Protein AF-A0A955G0I1-F1 (afdb_monomer)

pLDDT: mean 93.25, std 7.8, range [59.19, 98.69]

Mean predicted aligned error: 4.37 Å

Solvent-accessible surface area (backbone atoms only — not comparable to full-atom values): 5844 Å² total; per-residue (Å²): 132,85,51,68,45,59,52,25,47,52,50,29,48,62,63,33,65,87,40,54,36,91,88,79,62,48,64,39,45,59,54,32,48,53,48,15,49,51,38,48,74,74,66,52,53,61,56,58,22,20,21,34,22,35,35,56,38,65,60,78,38,89,54,46,66,67,59,42,24,74,75,67,34,59,73,27,31,54,56,22,56,74,70,44,64,64,80,90,47,55,72,68,57,40,51,52,53,51,53,53,50,54,62,75,76,104

Foldseek 3Di:
DDDLLRLLLVVLCVFQVPPADPPPRHRPLVQLVVQLVVCVVVPHDSLVSSLSSCLCSCPPGPDDLVNCCVRRNDSSSVSSVLNHFDPVDDPVVRVVVNVVSVVVVD

Radius of gyration: 13.94 Å; Cα contacts (8 Å, |Δi|>4): 123; chains: 1; bounding box: 36×27×44 Å

Structure (mmCIF, N/CA/C/O backbone):
data_AF-A0A955G0I1-F1
#
_entry.id   AF-A0A955G0I1-F1
#
loop_
_atom_site.group_PDB
_atom_site.id
_atom_site.type_symbol
_atom_site.label_atom_id
_atom_site.label_alt_id
_atom_site.label_comp_id
_atom_site.label_asym_id
_atom_site.label_entity_id
_atom_site.label_seq_id
_atom_site.pdbx_PDB_ins_code
_atom_site.Cartn_x
_atom_site.Cartn_y
_atom_site.Cartn_z
_atom_site.occupancy
_atom_site.B_iso_or_equiv
_atom_site.auth_seq_id
_atom_site.auth_comp_id
_atom_site.auth_asym_id
_atom_site.auth_atom_id
_atom_site.pdbx_PDB_model_num
ATOM 1 N N . MET A 1 1 ? -1.343 -1.568 21.792 1.00 72.12 1 MET A N 1
ATOM 2 C CA . MET A 1 1 ? -1.336 -2.359 20.539 1.00 72.12 1 MET A CA 1
ATOM 3 C C . MET A 1 1 ? -1.337 -1.387 19.375 1.00 72.12 1 MET A C 1
ATOM 5 O O . MET A 1 1 ? -1.925 -0.329 19.540 1.00 72.12 1 MET A O 1
ATOM 9 N N . MET A 1 2 ? -0.682 -1.717 18.257 1.00 86.12 2 MET A N 1
ATOM 10 C CA . MET A 1 2 ? -0.743 -0.884 17.044 1.00 86.12 2 MET A CA 1
ATOM 11 C C . MET A 1 2 ? -2.119 -0.966 16.381 1.00 86.12 2 MET A C 1
ATOM 13 O O . MET A 1 2 ? -2.701 -2.057 16.345 1.00 86.12 2 MET A O 1
ATOM 17 N N . THR A 1 3 ? -2.593 0.152 15.831 1.00 95.88 3 THR A N 1
ATOM 18 C CA . THR A 1 3 ? -3.828 0.216 15.031 1.00 95.88 3 THR A CA 1
ATOM 19 C C . THR A 1 3 ? -3.646 -0.470 13.673 1.00 95.88 3 THR A C 1
ATOM 21 O O . THR A 1 3 ? -2.522 -0.75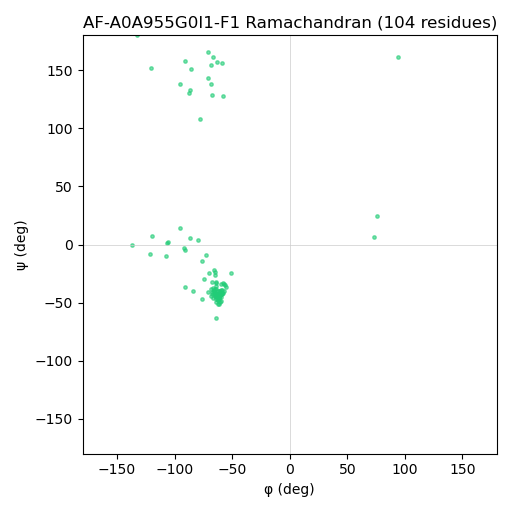6 13.242 1.00 95.88 3 THR A O 1
ATOM 24 N N . LEU A 1 4 ? -4.751 -0.742 12.971 1.00 97.56 4 LEU A N 1
ATOM 25 C CA . LEU A 1 4 ? -4.699 -1.293 11.613 1.00 97.56 4 LEU A CA 1
ATOM 26 C C . LEU A 1 4 ? -3.947 -0.351 10.656 1.00 97.56 4 LEU A C 1
ATOM 28 O O . LEU A 1 4 ? -3.082 -0.784 9.895 1.00 97.56 4 LEU A O 1
ATOM 32 N N . THR A 1 5 ? -4.218 0.949 10.760 1.00 97.31 5 THR A N 1
ATOM 33 C CA . THR A 1 5 ? -3.598 1.990 9.931 1.00 97.31 5 THR A CA 1
ATOM 34 C C . THR A 1 5 ? -2.096 2.148 10.199 1.00 97.31 5 THR A C 1
ATOM 36 O O . THR A 1 5 ? -1.320 2.304 9.258 1.00 97.31 5 THR A O 1
ATOM 39 N N . GLU A 1 6 ? -1.646 2.015 11.451 1.00 97.81 6 GLU A N 1
ATOM 40 C CA . GLU A 1 6 ? -0.217 2.011 11.800 1.00 97.81 6 GLU A CA 1
ATOM 41 C C . GLU A 1 6 ? 0.521 0.790 11.234 1.00 97.81 6 GLU A C 1
ATOM 43 O O . GLU A 1 6 ? 1.656 0.915 10.762 1.00 97.81 6 GLU A O 1
ATOM 48 N N . LYS A 1 7 ? -0.109 -0.393 11.263 1.00 98.19 7 LYS A N 1
ATOM 49 C CA . LYS A 1 7 ? 0.452 -1.610 10.655 1.00 98.19 7 LYS A CA 1
ATOM 50 C C . LYS A 1 7 ? 0.589 -1.458 9.140 1.00 98.19 7 LYS A C 1
ATOM 52 O O . LYS A 1 7 ? 1.640 -1.799 8.601 1.00 98.19 7 LYS A O 1
ATOM 57 N N . ALA A 1 8 ? -0.436 -0.916 8.483 1.00 98.44 8 ALA A N 1
ATOM 58 C CA . ALA A 1 8 ? -0.444 -0.681 7.042 1.00 98.44 8 ALA A CA 1
ATOM 59 C C . ALA A 1 8 ? 0.651 0.309 6.623 1.00 98.44 8 ALA A C 1
ATOM 61 O O . ALA A 1 8 ? 1.452 0.007 5.741 1.00 98.44 8 ALA A O 1
ATOM 62 N N . LEU A 1 9 ? 0.767 1.439 7.330 1.00 98.00 9 LEU A N 1
ATOM 63 C CA . LEU A 1 9 ? 1.805 2.437 7.070 1.00 98.00 9 LEU A CA 1
ATOM 64 C C . LEU A 1 9 ? 3.219 1.853 7.222 1.00 98.00 9 LEU A C 1
ATOM 66 O O . LEU A 1 9 ? 4.094 2.113 6.394 1.00 98.00 9 LEU A O 1
ATOM 70 N N . ARG A 1 10 ? 3.450 1.034 8.257 1.00 98.31 10 ARG A N 1
ATOM 71 C CA . ARG A 1 10 ? 4.736 0.345 8.458 1.00 98.31 10 ARG A CA 1
ATOM 72 C C . ARG A 1 10 ? 5.044 -0.641 7.336 1.00 98.31 10 ARG A C 1
ATOM 74 O O . ARG A 1 10 ? 6.188 -0.685 6.890 1.00 98.31 10 ARG A O 1
ATOM 81 N N . LEU A 1 11 ? 4.050 -1.413 6.897 1.00 98.38 11 LEU A N 1
ATOM 82 C CA . LEU A 1 11 ? 4.204 -2.351 5.788 1.00 98.38 11 LEU A CA 1
ATOM 83 C C . LEU A 1 11 ? 4.565 -1.615 4.496 1.00 98.38 11 LEU A C 1
ATOM 85 O O . LEU A 1 11 ? 5.585 -1.940 3.898 1.00 98.38 11 LEU A O 1
ATOM 89 N N . ALA A 1 12 ? 3.801 -0.587 4.126 1.00 98.25 12 ALA A N 1
ATOM 90 C CA . ALA A 1 12 ? 4.051 0.199 2.921 1.00 98.25 12 ALA A CA 1
ATOM 91 C C . ALA A 1 12 ? 5.436 0.859 2.944 1.00 98.25 12 ALA A C 1
ATOM 93 O O . ALA A 1 12 ? 6.190 0.776 1.977 1.00 98.25 12 ALA A O 1
ATOM 94 N N . THR A 1 13 ? 5.810 1.454 4.082 1.00 98.06 13 THR A N 1
ATOM 95 C CA . THR A 1 13 ? 7.123 2.097 4.250 1.00 98.06 13 THR A CA 1
ATOM 96 C C . THR A 1 13 ? 8.263 1.099 4.080 1.00 98.06 13 THR A C 1
ATOM 98 O O . THR A 1 13 ? 9.268 1.418 3.451 1.00 98.06 13 THR A O 1
ATOM 101 N N . ALA A 1 14 ? 8.118 -0.111 4.626 1.00 98.19 14 ALA A N 1
ATOM 102 C CA . ALA A 1 14 ? 9.128 -1.152 4.487 1.00 98.19 14 ALA A CA 1
ATOM 103 C C . ALA A 1 14 ? 9.196 -1.709 3.056 1.00 98.19 14 ALA A C 1
ATOM 105 O O . ALA A 1 14 ? 10.295 -1.926 2.549 1.00 98.19 14 ALA A O 1
ATOM 106 N N . ALA A 1 15 ? 8.043 -1.919 2.416 1.00 98.00 15 ALA A N 1
ATOM 107 C CA . ALA A 1 15 ? 7.943 -2.494 1.078 1.00 98.00 15 ALA A CA 1
ATOM 108 C C . ALA A 1 15 ? 8.515 -1.555 0.000 1.00 98.00 15 ALA A C 1
ATOM 110 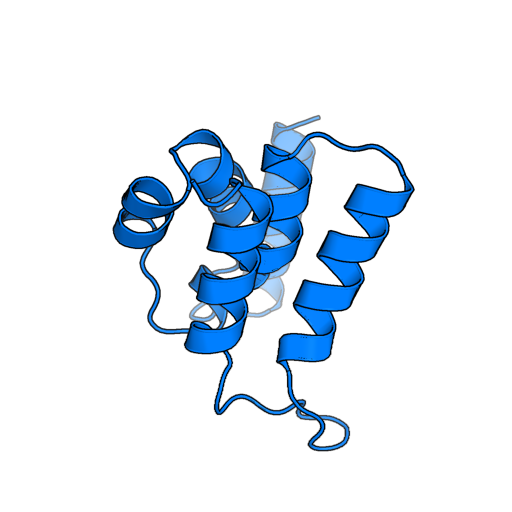O O . ALA A 1 15 ? 9.262 -1.997 -0.867 1.00 98.00 15 ALA A O 1
ATOM 111 N N . HIS A 1 16 ? 8.256 -0.249 0.113 1.00 97.94 16 HIS A N 1
ATOM 112 C CA . HIS A 1 16 ? 8.715 0.767 -0.842 1.00 97.94 16 HIS A CA 1
ATOM 113 C C . HIS A 1 16 ? 10.022 1.471 -0.431 1.00 97.94 16 HIS A C 1
ATOM 115 O O . HIS A 1 16 ? 10.349 2.519 -0.989 1.00 97.94 16 HIS A O 1
ATOM 121 N N . LYS A 1 17 ? 10.775 0.943 0.547 1.00 96.94 17 LYS A N 1
ATOM 122 C CA . LYS A 1 17 ? 11.921 1.643 1.168 1.00 96.94 17 LYS A CA 1
ATOM 123 C C . LYS A 1 17 ? 12.999 2.100 0.169 1.00 96.94 17 LYS A C 1
ATOM 125 O O . LYS A 1 17 ? 13.587 3.159 0.360 1.00 96.94 17 LYS A O 1
ATOM 130 N N . ASP A 1 18 ? 13.227 1.311 -0.883 1.00 96.38 18 ASP A N 1
ATOM 131 C CA . ASP A 1 18 ? 14.259 1.549 -1.903 1.00 96.38 18 ASP A CA 1
ATOM 132 C C . ASP A 1 18 ? 13.655 2.036 -3.236 1.00 96.38 18 ASP A C 1
ATOM 134 O O . ASP A 1 18 ? 14.375 2.250 -4.212 1.00 96.38 18 ASP A O 1
ATOM 138 N N . GLN A 1 19 ? 12.329 2.205 -3.304 1.00 97.56 19 GLN A N 1
ATOM 139 C CA . GLN A 1 19 ? 11.642 2.612 -4.526 1.00 97.56 19 GLN A CA 1
ATOM 140 C C . GLN A 1 19 ? 11.620 4.136 -4.656 1.00 97.56 19 GLN A C 1
ATOM 142 O O . GLN A 1 19 ? 11.244 4.869 -3.737 1.00 97.56 19 GLN A O 1
ATOM 147 N N . VAL A 1 20 ? 11.963 4.613 -5.850 1.00 96.38 20 VAL A N 1
ATOM 148 C CA . VAL A 1 20 ? 11.952 6.034 -6.213 1.00 96.38 20 VAL A CA 1
ATOM 149 C C . VAL A 1 20 ? 11.016 6.289 -7.388 1.00 96.38 20 VAL A C 1
ATOM 151 O O . VAL A 1 20 ? 10.793 5.418 -8.234 1.00 96.38 20 VAL A O 1
ATOM 154 N N . ARG A 1 21 ? 10.458 7.498 -7.464 1.00 94.25 21 ARG A N 1
ATOM 155 C CA . ARG A 1 21 ? 9.640 7.922 -8.601 1.00 94.25 21 ARG A CA 1
ATOM 156 C C . ARG A 1 21 ? 10.491 8.072 -9.854 1.00 94.25 21 ARG A C 1
ATOM 158 O O . ARG A 1 21 ? 11.556 8.682 -9.832 1.00 94.25 21 ARG A O 1
ATOM 165 N N . LYS A 1 22 ? 9.955 7.603 -10.983 1.00 89.06 22 LYS A N 1
ATOM 166 C CA . LYS A 1 22 ? 10.597 7.727 -12.303 1.00 89.06 22 LYS A CA 1
ATOM 167 C C . LYS A 1 22 ? 10.733 9.178 -12.779 1.00 89.06 22 LYS A C 1
ATOM 169 O O . LYS A 1 22 ? 11.602 9.462 -13.590 1.00 89.06 22 LYS A O 1
ATOM 174 N N . SER A 1 23 ? 9.860 10.071 -12.313 1.00 90.81 23 SER A N 1
ATOM 175 C CA . SER A 1 23 ? 9.789 11.466 -12.760 1.00 90.81 23 SER A CA 1
ATOM 176 C C . SER A 1 23 ? 10.896 12.348 -12.185 1.00 90.81 23 SER A C 1
ATOM 178 O O . SER A 1 23 ? 11.503 13.114 -12.923 1.00 90.81 23 SER A O 1
ATOM 180 N N . ASP A 1 24 ? 11.133 12.264 -10.875 1.00 94.44 24 ASP A N 1
ATOM 181 C CA . ASP A 1 24 ? 11.980 13.209 -10.133 1.00 94.44 24 ASP A CA 1
ATOM 182 C C . ASP A 1 24 ? 12.932 12.538 -9.127 1.00 94.44 24 ASP A C 1
ATOM 184 O O . ASP A 1 24 ? 13.695 13.225 -8.452 1.00 94.44 24 ASP A O 1
ATOM 188 N N . GLY A 1 25 ? 12.908 11.204 -9.017 1.00 95.12 25 GLY A N 1
ATOM 189 C CA . GLY A 1 25 ? 13.750 10.448 -8.090 1.00 95.12 25 GLY A CA 1
ATOM 190 C C . GLY A 1 25 ? 13.346 10.554 -6.616 1.00 95.12 25 GLY A C 1
ATOM 191 O O . GLY A 1 25 ? 14.068 10.050 -5.757 1.00 95.12 25 GLY A O 1
ATOM 192 N N . SER A 1 26 ? 12.213 11.185 -6.292 1.00 95.62 26 SER A N 1
ATOM 193 C CA . SER A 1 26 ? 11.731 11.277 -4.909 1.00 95.62 26 SER A CA 1
ATOM 194 C C . SER A 1 26 ? 11.288 9.907 -4.360 1.00 95.62 26 SER A C 1
ATOM 196 O O . SER A 1 26 ? 10.908 9.027 -5.140 1.00 95.62 26 SER A O 1
ATOM 198 N N . PRO A 1 27 ? 11.309 9.685 -3.028 1.00 97.44 27 PRO A N 1
ATOM 199 C CA . PRO A 1 27 ? 10.864 8.423 -2.436 1.00 97.44 27 PRO A CA 1
ATOM 200 C C . PRO A 1 27 ? 9.412 8.091 -2.803 1.00 97.44 27 PRO A C 1
ATOM 202 O O . PRO A 1 27 ? 8.499 8.896 -2.574 1.00 97.44 27 PRO A O 1
ATOM 205 N N . TYR A 1 28 ? 9.182 6.885 -3.328 1.00 97.31 28 TYR A N 1
ATOM 206 C CA . TYR A 1 28 ? 7.862 6.473 -3.813 1.00 97.31 28 TYR A CA 1
ATOM 207 C C . TYR A 1 28 ? 6.819 6.416 -2.697 1.00 97.31 28 TYR A C 1
ATOM 209 O O . TYR A 1 28 ? 5.673 6.795 -2.917 1.00 97.31 28 TYR A O 1
ATOM 217 N N . ILE A 1 29 ? 7.234 6.060 -1.474 1.00 97.81 29 ILE A N 1
ATOM 218 C CA . ILE A 1 29 ? 6.368 5.982 -0.286 1.00 97.81 29 ILE A CA 1
ATOM 219 C C . ILE A 1 29 ? 5.535 7.251 -0.035 1.00 97.81 29 ILE A C 1
ATOM 221 O O . ILE A 1 29 ? 4.460 7.181 0.557 1.00 97.81 29 ILE A O 1
ATOM 225 N N . THR A 1 30 ? 5.984 8.412 -0.522 1.00 97.00 30 THR A N 1
ATOM 226 C CA . THR A 1 30 ? 5.195 9.651 -0.467 1.00 97.00 30 THR A CA 1
A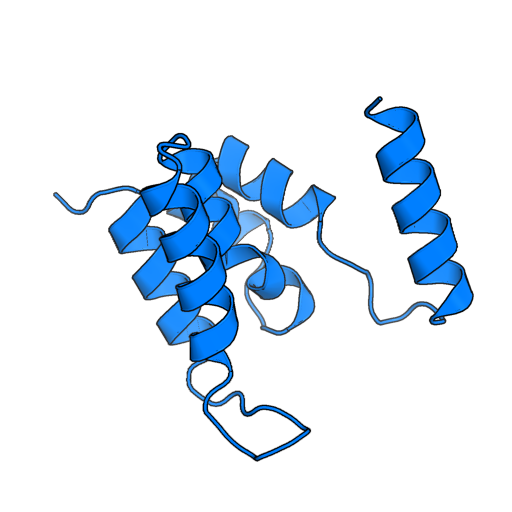TOM 227 C C . THR A 1 30 ? 3.819 9.497 -1.122 1.00 97.00 30 THR A C 1
ATOM 229 O O . THR A 1 30 ? 2.851 10.044 -0.604 1.00 97.00 30 THR A O 1
ATOM 232 N N . HIS A 1 31 ? 3.704 8.730 -2.215 1.00 96.38 31 HIS A N 1
ATOM 233 C CA . HIS A 1 31 ? 2.443 8.473 -2.918 1.00 96.38 31 HIS A CA 1
ATOM 234 C C . HIS A 1 31 ? 1.426 7.714 -2.052 1.00 96.38 31 HIS A C 1
ATOM 236 O O . HIS A 1 31 ? 0.409 8.326 -1.712 1.00 96.38 31 HIS A O 1
ATOM 242 N N . PRO A 1 32 ? 1.679 6.463 -1.607 1.00 97.88 32 PRO A N 1
ATOM 243 C CA . PRO A 1 32 ? 0.703 5.747 -0.787 1.00 97.88 32 PRO A CA 1
ATOM 244 C C . PRO A 1 32 ? 0.365 6.471 0.522 1.00 97.88 32 PRO A C 1
ATOM 246 O O . PRO A 1 32 ? -0.783 6.445 0.967 1.00 97.88 32 PRO A O 1
ATOM 249 N N . VAL A 1 33 ? 1.334 7.177 1.124 1.00 98.06 33 VAL A N 1
ATOM 250 C CA . VAL A 1 33 ? 1.090 7.972 2.338 1.00 98.06 33 VAL A CA 1
ATOM 251 C C . VAL A 1 33 ? 0.105 9.108 2.074 1.00 98.06 33 VAL A C 1
ATOM 253 O O . VAL A 1 33 ? -0.833 9.271 2.851 1.00 98.06 33 VAL A O 1
ATOM 256 N N . MET A 1 34 ? 0.270 9.874 0.991 1.00 97.94 34 MET A N 1
ATOM 257 C CA . MET A 1 34 ? -0.673 10.946 0.649 1.00 97.94 34 MET A CA 1
ATOM 258 C C . MET A 1 34 ? -2.086 10.404 0.404 1.00 97.94 34 MET A C 1
ATOM 260 O O . MET A 1 34 ? -3.044 10.973 0.923 1.00 97.94 34 MET A O 1
ATOM 264 N N . VAL A 1 35 ? -2.218 9.285 -0.316 1.00 98.19 35 VAL A N 1
ATOM 265 C CA . VAL A 1 35 ? -3.519 8.650 -0.592 1.00 98.19 35 VAL A CA 1
ATOM 266 C C . VAL A 1 35 ? -4.207 8.204 0.701 1.00 98.19 35 VAL A C 1
ATOM 268 O O . VAL A 1 35 ? -5.357 8.571 0.946 1.00 98.19 35 VAL A O 1
ATOM 271 N N . GLY A 1 36 ? -3.511 7.463 1.568 1.00 98.12 36 GLY A N 1
ATOM 272 C CA . GLY A 1 36 ? -4.091 7.016 2.838 1.00 98.12 36 GLY A CA 1
ATOM 273 C C . GLY A 1 36 ? -4.428 8.175 3.784 1.00 98.12 36 GLY A C 1
ATOM 274 O O . GLY A 1 36 ? -5.460 8.143 4.457 1.00 98.12 36 GLY A O 1
ATOM 275 N N . MET A 1 37 ? -3.618 9.240 3.799 1.00 98.06 37 MET A N 1
ATOM 276 C CA . MET A 1 37 ? -3.918 10.444 4.582 1.00 98.06 37 MET A CA 1
ATOM 277 C C . MET A 1 37 ? -5.159 11.177 4.069 1.00 98.06 37 MET A C 1
ATOM 279 O O . MET A 1 37 ? -5.969 11.604 4.889 1.00 98.06 37 MET A O 1
ATOM 283 N N . LEU A 1 38 ? -5.352 11.253 2.750 1.00 98.50 38 LEU A N 1
ATOM 284 C CA . LEU A 1 38 ? -6.547 11.844 2.150 1.00 98.50 38 LEU A CA 1
ATOM 285 C C . LEU A 1 38 ? -7.811 11.072 2.558 1.00 98.50 38 LEU A C 1
ATOM 287 O O . LEU A 1 38 ? -8.784 11.660 3.021 1.00 98.50 38 LEU A O 1
ATOM 291 N N . LEU A 1 39 ? -7.784 9.739 2.470 1.00 98.31 39 LEU A N 1
ATOM 292 C CA . LEU A 1 39 ? -8.902 8.893 2.908 1.00 98.31 39 LEU A CA 1
ATOM 293 C C . LEU A 1 39 ? -9.209 9.082 4.400 1.00 98.31 39 LEU A C 1
ATOM 295 O O . LEU A 1 39 ? -10.370 9.133 4.806 1.00 98.31 39 L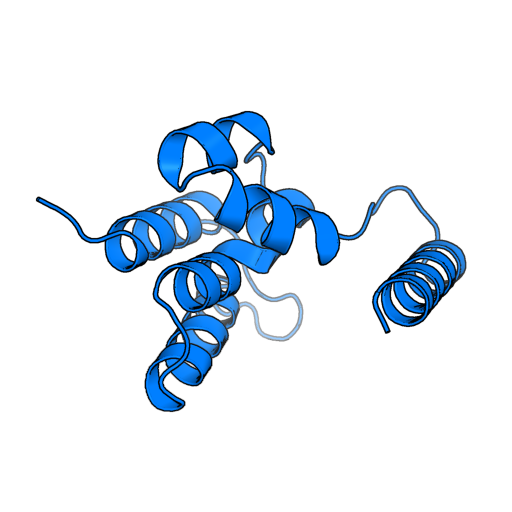EU A O 1
ATOM 299 N N . LYS A 1 40 ? -8.167 9.226 5.223 1.00 97.56 40 LYS A N 1
ATOM 300 C CA . LYS A 1 40 ? -8.325 9.497 6.653 1.00 97.56 40 LYS A CA 1
ATOM 301 C C . LYS A 1 40 ? -8.962 10.865 6.904 1.00 97.56 40 LYS A C 1
ATOM 303 O O . LYS A 1 40 ? -9.823 10.971 7.772 1.00 97.56 40 LYS A O 1
ATOM 308 N N . GLU A 1 41 ? -8.556 11.889 6.158 1.00 98.00 41 GLU A N 1
ATOM 309 C CA . GLU A 1 41 ? -9.105 13.247 6.253 1.00 98.00 41 GLU A CA 1
ATOM 310 C C . GLU A 1 41 ? -10.603 13.284 5.922 1.00 98.00 41 GLU A C 1
ATOM 312 O O . GLU A 1 41 ? -11.373 13.928 6.633 1.00 98.00 41 GLU A O 1
ATOM 317 N N . TYR A 1 42 ? -11.039 12.519 4.919 1.00 98.00 42 TYR A N 1
ATOM 318 C CA . TYR A 1 42 ? -12.455 12.397 4.555 1.00 98.00 42 TYR A CA 1
ATOM 319 C C . TYR A 1 42 ? -13.267 11.439 5.446 1.00 98.00 42 TYR A C 1
ATOM 321 O O . TYR A 1 42 ? -14.455 11.235 5.199 1.00 98.00 42 TYR A O 1
ATOM 329 N N . GLY A 1 43 ? -12.668 10.865 6.495 1.00 96.88 43 GLY A N 1
ATOM 330 C CA . GLY A 1 43 ? -13.387 10.053 7.481 1.00 96.88 43 GLY A CA 1
ATOM 331 C C . GLY A 1 43 ? -13.760 8.645 7.008 1.00 96.88 43 GLY A C 1
ATOM 332 O O . GLY A 1 43 ? -14.707 8.059 7.534 1.00 96.88 43 GLY A O 1
ATOM 333 N N . PHE A 1 44 ? -13.034 8.088 6.034 1.00 98.19 44 PHE A N 1
ATOM 334 C CA . PHE A 1 44 ? -13.210 6.691 5.635 1.00 98.19 44 PHE A CA 1
ATOM 335 C C . PHE A 1 44 ? -12.783 5.718 6.748 1.00 98.19 44 PHE A C 1
ATOM 337 O O . PHE A 1 44 ? -12.054 6.068 7.679 1.00 98.19 44 PHE A O 1
ATOM 344 N N . SER A 1 45 ? -13.245 4.467 6.653 1.00 97.88 45 SER A N 1
ATOM 345 C CA . SER A 1 45 ? -12.948 3.429 7.644 1.00 97.88 45 SER A CA 1
ATOM 346 C C . SER A 1 45 ? -11.451 3.103 7.720 1.00 97.88 45 SER A C 1
ATOM 348 O O . SER A 1 45 ? -10.709 3.277 6.753 1.00 97.88 45 SER A O 1
ATOM 350 N N . GLU A 1 46 ? -10.999 2.554 8.854 1.00 97.50 46 GLU A N 1
ATOM 351 C CA . GLU A 1 46 ? -9.595 2.144 9.012 1.00 97.50 46 GLU A CA 1
ATOM 352 C C . GLU A 1 46 ? -9.142 1.136 7.948 1.00 97.50 46 GLU A C 1
ATOM 354 O O . GLU A 1 46 ? -7.987 1.183 7.532 1.00 97.50 46 GLU A O 1
ATOM 359 N N . ALA A 1 47 ? -10.037 0.253 7.493 1.00 98.06 47 ALA A N 1
ATOM 360 C CA . ALA A 1 47 ? -9.739 -0.718 6.446 1.00 98.06 47 ALA A CA 1
ATOM 361 C C . ALA A 1 47 ? -9.502 -0.035 5.089 1.00 98.06 47 ALA A C 1
ATOM 363 O O . ALA A 1 47 ? -8.538 -0.363 4.403 1.00 98.06 47 ALA A O 1
ATOM 364 N N . VAL A 1 48 ? -10.321 0.963 4.736 1.00 98.19 48 VAL A N 1
ATOM 365 C CA . VAL A 1 48 ? -10.147 1.752 3.503 1.00 98.19 48 VAL A CA 1
ATOM 366 C C . VAL A 1 48 ? -8.862 2.578 3.565 1.00 98.19 48 VAL A C 1
ATOM 368 O O . VAL A 1 48 ? -8.095 2.605 2.607 1.00 98.19 48 VAL A O 1
ATOM 371 N N . VAL A 1 49 ? -8.568 3.198 4.711 1.00 98.62 49 VAL A N 1
ATOM 372 C CA . VAL A 1 49 ? -7.311 3.937 4.915 1.00 98.62 49 VAL A CA 1
ATOM 373 C C . VAL A 1 49 ? -6.096 3.004 4.819 1.00 98.62 49 VAL A C 1
ATOM 375 O O . VAL A 1 49 ? -5.098 3.354 4.190 1.00 98.62 49 VAL A O 1
ATOM 378 N N . ALA A 1 50 ? -6.174 1.807 5.406 1.00 98.62 50 ALA A N 1
ATOM 379 C CA . ALA A 1 50 ? -5.124 0.797 5.314 1.00 98.62 50 ALA A CA 1
ATOM 380 C C . ALA A 1 50 ? -4.902 0.315 3.873 1.00 98.62 50 ALA A C 1
ATOM 382 O O . ALA A 1 50 ? -3.748 0.222 3.447 1.00 98.62 50 ALA A O 1
ATOM 383 N N . ALA A 1 51 ? -5.978 0.078 3.116 1.00 98.56 51 ALA A N 1
ATOM 384 C CA . ALA A 1 51 ? -5.899 -0.232 1.691 1.00 98.56 51 ALA A CA 1
ATOM 385 C C . ALA A 1 51 ? -5.250 0.922 0.911 1.00 98.56 51 ALA A C 1
ATOM 387 O O . ALA A 1 51 ? -4.328 0.687 0.144 1.00 98.56 51 ALA A O 1
ATOM 388 N N . GLY A 1 52 ? -5.610 2.179 1.191 1.00 98.44 52 GLY A N 1
ATOM 389 C CA . GLY A 1 52 ? -4.967 3.344 0.573 1.00 98.44 52 GLY A CA 1
ATOM 390 C C . GLY A 1 52 ? -3.459 3.425 0.828 1.00 98.44 52 GLY A C 1
ATOM 391 O O . GLY A 1 52 ? -2.690 3.671 -0.102 1.00 98.44 52 GLY A O 1
ATOM 392 N N . PHE A 1 53 ? -3.012 3.144 2.058 1.00 98.69 53 PHE A N 1
ATOM 393 C CA . PHE A 1 53 ? -1.579 3.079 2.366 1.00 98.69 53 PHE A CA 1
ATOM 394 C C . PHE A 1 53 ? -0.848 1.948 1.642 1.00 98.69 53 PHE A C 1
ATOM 396 O O . PHE A 1 53 ? 0.364 2.042 1.483 1.00 98.69 53 PHE A O 1
ATOM 403 N N . THR A 1 54 ? -1.545 0.887 1.236 1.00 98.62 54 THR A N 1
ATOM 404 C CA . THR A 1 54 ? -0.929 -0.344 0.718 1.00 98.62 54 THR A CA 1
ATOM 405 C C . THR A 1 54 ? -1.329 -0.687 -0.714 1.00 98.62 54 THR A C 1
ATOM 407 O O . THR A 1 54 ? -0.940 -1.741 -1.193 1.00 98.62 54 THR A O 1
ATOM 410 N N . HIS A 1 55 ? -2.049 0.188 -1.419 1.00 98.00 55 HIS A N 1
ATOM 411 C CA . HIS A 1 55 ? -2.667 -0.146 -2.708 1.00 98.00 55 HIS A CA 1
ATOM 412 C C . HIS A 1 55 ? -1.677 -0.618 -3.784 1.00 98.00 55 HIS A C 1
ATOM 414 O O . HIS A 1 55 ? -2.012 -1.512 -4.545 1.00 98.00 55 HIS A O 1
ATOM 420 N N . ASP A 1 56 ? -0.446 -0.101 -3.787 1.00 97.56 56 ASP A N 1
ATOM 421 C CA . ASP A 1 56 ? 0.574 -0.477 -4.776 1.00 97.56 56 ASP A CA 1
ATOM 422 C C . ASP A 1 56 ? 1.468 -1.648 -4.331 1.00 97.56 56 ASP A C 1
ATOM 424 O O . ASP A 1 56 ? 2.346 -2.074 -5.079 1.00 97.56 56 ASP A O 1
ATOM 428 N N . VAL A 1 57 ? 1.320 -2.187 -3.113 1.00 97.44 57 VAL A N 1
ATOM 429 C CA .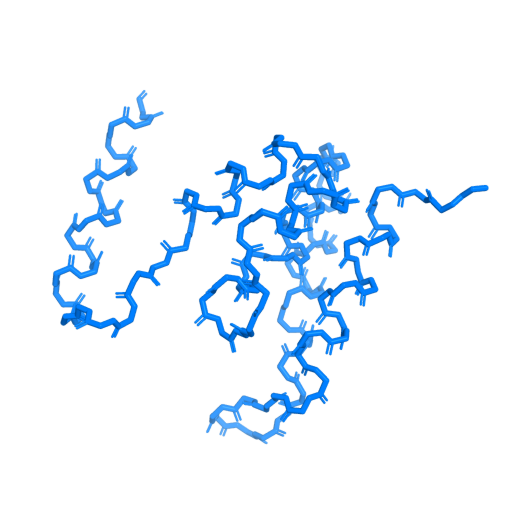 VAL A 1 57 ? 2.324 -3.137 -2.588 1.00 97.44 57 VAL A CA 1
ATOM 430 C C . VAL A 1 57 ? 2.335 -4.461 -3.347 1.00 97.44 57 VAL A C 1
ATOM 432 O O . VAL A 1 57 ? 3.407 -5.046 -3.486 1.00 97.44 57 VAL A O 1
ATOM 435 N N . LEU A 1 58 ? 1.183 -4.914 -3.854 1.00 96.56 58 LEU A N 1
ATOM 436 C CA . LEU A 1 58 ? 1.102 -6.129 -4.671 1.00 96.56 58 LEU A CA 1
ATOM 437 C C . LEU A 1 58 ? 1.649 -5.902 -6.087 1.00 96.56 58 LEU A C 1
ATOM 439 O O . LEU A 1 58 ? 2.180 -6.827 -6.692 1.00 96.56 58 LEU A O 1
ATOM 443 N N . GLU A 1 59 ? 1.549 -4.676 -6.607 1.00 93.62 59 GLU A N 1
ATOM 444 C CA . GLU A 1 59 ? 2.007 -4.349 -7.958 1.00 93.62 59 GLU A CA 1
ATOM 445 C C . GLU A 1 59 ? 3.505 -4.032 -8.040 1.00 93.62 59 GLU A C 1
ATOM 447 O O . GLU A 1 59 ? 4.164 -4.327 -9.041 1.00 93.62 59 GLU A O 1
ATOM 452 N N . ASP A 1 60 ? 4.031 -3.304 -7.056 1.00 94.38 60 ASP A N 1
ATOM 453 C CA . ASP A 1 60 ? 5.341 -2.641 -7.122 1.00 94.38 60 ASP A CA 1
ATOM 454 C C . ASP A 1 60 ? 6.413 -3.308 -6.257 1.00 94.38 60 ASP A C 1
ATOM 456 O O . ASP A 1 60 ? 7.589 -2.943 -6.337 1.00 94.38 60 ASP A O 1
ATOM 460 N N . THR A 1 61 ? 6.031 -4.255 -5.401 1.00 95.56 61 THR A N 1
ATOM 461 C CA . THR A 1 61 ? 6.932 -4.832 -4.398 1.00 95.56 61 THR A CA 1
ATOM 462 C C . THR A 1 61 ? 6.843 -6.355 -4.385 1.00 95.56 61 THR A C 1
ATOM 464 O O . THR A 1 61 ? 6.108 -6.959 -5.155 1.00 95.56 61 THR A O 1
ATOM 467 N N . SER A 1 62 ? 7.617 -7.001 -3.513 1.00 95.75 62 SER A N 1
ATOM 468 C CA . SER A 1 62 ? 7.570 -8.455 -3.332 1.00 95.75 62 SER A CA 1
ATOM 469 C C . SER A 1 62 ? 6.506 -8.917 -2.330 1.00 95.75 62 SER A C 1
ATOM 471 O O . SER A 1 62 ? 6.516 -10.087 -1.955 1.00 95.75 62 SER A O 1
ATOM 473 N N . VAL A 1 63 ? 5.669 -8.010 -1.811 1.00 97.19 63 VAL A N 1
ATOM 474 C CA . VAL A 1 63 ? 4.603 -8.367 -0.867 1.00 97.19 63 VAL A CA 1
ATOM 475 C C . VAL A 1 63 ? 3.559 -9.208 -1.590 1.00 97.19 63 VAL A C 1
ATOM 477 O O . VAL A 1 63 ? 3.043 -8.818 -2.631 1.00 97.19 63 VAL A O 1
ATOM 480 N N . THR A 1 64 ? 3.225 -10.351 -1.006 1.00 97.19 64 THR A N 1
ATOM 481 C CA . THR A 1 64 ? 2.190 -11.251 -1.526 1.00 97.19 64 THR A CA 1
ATOM 482 C C . THR A 1 64 ? 0.812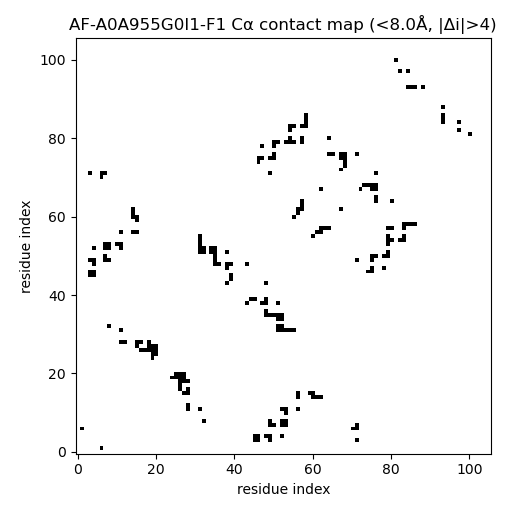 -10.933 -0.942 1.00 97.19 64 THR A C 1
ATOM 484 O O . THR A 1 64 ? 0.691 -10.356 0.14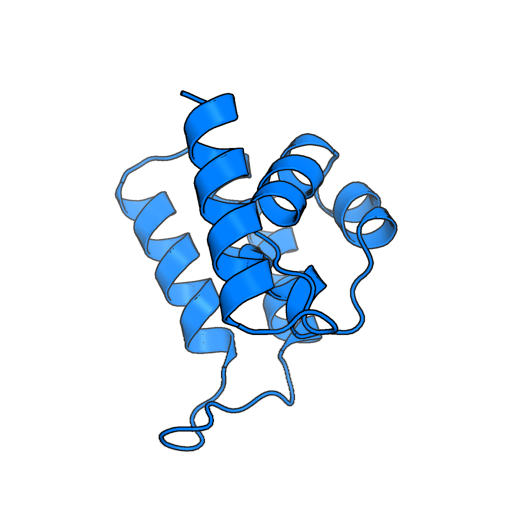7 1.00 97.19 64 THR A O 1
ATOM 487 N N . ARG A 1 65 ? -0.253 -11.354 -1.638 1.00 97.06 65 ARG A N 1
ATOM 488 C CA . ARG A 1 65 ? -1.638 -11.224 -1.154 1.00 97.06 65 ARG A CA 1
ATOM 489 C C . ARG A 1 65 ? -1.823 -11.948 0.183 1.00 97.06 65 ARG A C 1
ATOM 491 O O . ARG A 1 65 ? -2.485 -11.428 1.079 1.00 97.06 65 ARG A O 1
ATOM 498 N N . GLU A 1 66 ? -1.200 -13.113 0.344 1.00 97.88 66 GLU A N 1
ATOM 499 C CA . GLU A 1 66 ? -1.243 -13.918 1.566 1.00 97.88 66 GLU A CA 1
ATOM 500 C C . GLU A 1 66 ? -0.580 -13.194 2.743 1.00 97.88 66 GLU A C 1
ATOM 502 O O . GLU A 1 66 ? -1.131 -13.156 3.846 1.00 97.88 66 GLU A O 1
ATOM 507 N N . GLU A 1 67 ? 0.584 -12.574 2.522 1.00 97.94 67 GLU A N 1
ATOM 508 C CA . GLU A 1 67 ? 1.252 -11.762 3.544 1.00 97.94 67 GLU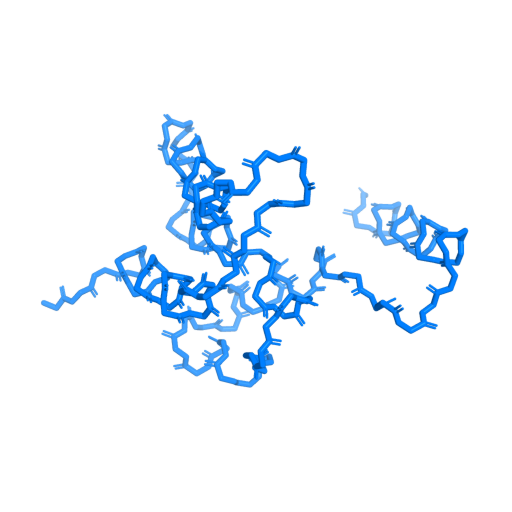 A CA 1
ATOM 509 C C . GLU A 1 67 ? 0.429 -10.531 3.924 1.00 97.94 67 GLU A C 1
ATOM 511 O O . GLU A 1 67 ? 0.386 -10.159 5.104 1.00 97.94 67 GLU A O 1
ATOM 516 N N . LEU A 1 68 ? -0.227 -9.904 2.944 1.00 98.06 68 LEU A N 1
ATOM 517 C CA . LEU A 1 68 ? -1.092 -8.753 3.164 1.00 98.06 68 LEU A CA 1
ATOM 518 C C . LEU A 1 68 ? -2.305 -9.137 4.024 1.00 98.06 68 LEU A C 1
ATOM 520 O O . LEU A 1 68 ? -2.541 -8.507 5.060 1.00 98.06 68 LEU A O 1
ATOM 524 N N . ALA A 1 69 ? -2.998 -10.221 3.665 1.00 98.19 69 ALA A N 1
ATOM 525 C CA . ALA A 1 69 ? -4.131 -10.759 4.418 1.00 98.19 69 ALA A CA 1
ATOM 526 C C . ALA A 1 69 ? -3.730 -11.159 5.847 1.00 98.19 69 ALA A C 1
ATOM 528 O O . ALA A 1 69 ? -4.416 -10.812 6.810 1.00 98.19 69 ALA A O 1
ATOM 529 N N . ALA A 1 70 ? -2.573 -11.806 6.020 1.00 97.94 70 ALA A N 1
ATOM 530 C CA . ALA A 1 70 ? -2.077 -12.202 7.337 1.00 97.94 70 ALA A CA 1
ATOM 531 C C . ALA A 1 70 ? -1.762 -11.003 8.252 1.00 97.94 70 ALA A C 1
ATOM 533 O O . ALA A 1 70 ? -1.895 -11.097 9.475 1.00 97.94 70 ALA A O 1
ATOM 534 N N . LYS A 1 71 ? -1.320 -9.871 7.687 1.00 97.31 71 LYS A N 1
ATOM 535 C CA . LYS A 1 71 ? -0.907 -8.689 8.463 1.00 97.31 71 LYS A CA 1
ATOM 536 C C . LYS A 1 71 ? -2.043 -7.697 8.707 1.00 97.31 71 LYS A C 1
ATOM 538 O O . LYS A 1 71 ? -2.066 -7.081 9.779 1.00 97.31 71 LYS A O 1
ATOM 543 N N . LEU A 1 72 ? -2.935 -7.517 7.731 1.00 98.06 72 LEU A N 1
ATOM 544 C CA . LEU A 1 72 ? -3.948 -6.453 7.711 1.00 98.06 72 LEU A CA 1
ATOM 545 C C . LEU A 1 72 ? -5.394 -6.967 7.637 1.00 98.06 72 LEU A C 1
ATOM 547 O O . LEU A 1 72 ? -6.315 -6.182 7.845 1.00 98.06 72 LEU A O 1
ATOM 551 N N . GLY A 1 73 ? -5.597 -8.269 7.430 1.00 98.06 73 GLY A N 1
ATOM 552 C CA . GLY A 1 73 ? -6.914 -8.891 7.308 1.00 98.06 73 GLY A CA 1
ATOM 553 C C . GLY A 1 73 ? -7.388 -9.026 5.860 1.00 98.06 73 GLY A C 1
ATOM 554 O O . GLY A 1 73 ? -6.895 -8.348 4.957 1.00 98.06 73 GLY A O 1
ATOM 555 N N . GLU A 1 74 ? -8.363 -9.914 5.656 1.00 98.00 74 GLU A N 1
ATOM 556 C CA . GLU A 1 74 ? -8.870 -10.264 4.322 1.00 98.00 74 GLU A CA 1
ATOM 557 C C . GLU A 1 74 ? -9.551 -9.080 3.626 1.00 98.00 74 GLU A C 1
ATOM 559 O O . GLU A 1 74 ? -9.323 -8.872 2.441 1.00 98.00 74 GLU A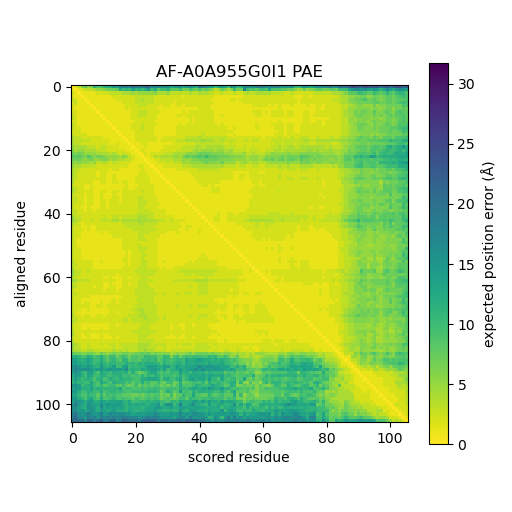 O 1
ATOM 564 N N . ASP A 1 75 ? -10.304 -8.249 4.354 1.00 97.44 75 ASP A N 1
ATOM 565 C CA . ASP A 1 75 ? -10.988 -7.083 3.774 1.00 97.44 75 ASP A CA 1
ATOM 566 C C . ASP A 1 75 ? -10.004 -6.116 3.097 1.00 97.44 75 ASP A C 1
ATOM 568 O O . ASP A 1 75 ? -10.259 -5.617 2.001 1.00 97.44 75 ASP A O 1
ATOM 572 N N . VAL A 1 76 ? -8.849 -5.872 3.731 1.00 98.38 76 VAL A N 1
ATOM 573 C CA . VAL A 1 76 ? -7.791 -5.029 3.157 1.00 98.38 76 VAL A CA 1
ATOM 574 C C . VAL A 1 76 ? -7.166 -5.715 1.949 1.00 98.38 76 VAL A C 1
ATOM 576 O O . VAL A 1 76 ? -6.980 -5.069 0.921 1.00 98.38 76 VAL A O 1
ATOM 579 N N . ALA A 1 77 ? -6.880 -7.015 2.046 1.00 98.00 77 ALA A N 1
ATOM 580 C CA . ALA A 1 77 ? -6.295 -7.768 0.942 1.00 98.00 77 ALA A CA 1
ATOM 581 C C . ALA A 1 77 ? -7.200 -7.777 -0.297 1.00 98.00 77 ALA A C 1
ATOM 583 O O . ALA A 1 77 ? -6.709 -7.534 -1.392 1.00 98.00 77 ALA A O 1
ATOM 584 N N . VAL A 1 78 ? -8.511 -7.973 -0.128 1.00 97.12 78 VAL A N 1
ATOM 585 C CA . VAL A 1 78 ? -9.496 -7.929 -1.221 1.00 97.12 78 VAL A CA 1
ATOM 586 C C . VAL A 1 78 ? -9.549 -6.549 -1.875 1.00 97.12 78 VAL A C 1
ATOM 588 O O . VAL A 1 78 ? -9.578 -6.464 -3.100 1.00 97.12 78 VAL A O 1
ATOM 591 N N . MET A 1 79 ? -9.540 -5.467 -1.088 1.00 97.56 79 MET A N 1
ATOM 592 C CA . MET A 1 79 ? -9.541 -4.109 -1.644 1.00 97.56 79 MET A CA 1
ATOM 593 C C . MET A 1 79 ? -8.274 -3.812 -2.447 1.00 97.56 79 MET A C 1
ATOM 595 O O . MET A 1 79 ? -8.379 -3.260 -3.538 1.00 97.56 79 MET A O 1
ATOM 599 N N . VAL A 1 80 ? -7.097 -4.173 -1.924 1.00 97.62 80 VAL A N 1
ATOM 600 C CA . VAL A 1 80 ? -5.817 -3.942 -2.612 1.00 97.62 80 VAL A CA 1
ATOM 601 C C . VAL A 1 80 ? -5.715 -4.790 -3.879 1.00 97.62 80 VAL A C 1
ATOM 603 O O . VAL A 1 80 ? -5.382 -4.263 -4.934 1.00 97.62 80 VAL A O 1
ATOM 606 N N . ASP A 1 81 ? -6.067 -6.072 -3.806 1.00 94.69 81 ASP A N 1
ATOM 607 C CA . ASP A 1 81 ? -6.088 -6.992 -4.951 1.00 94.69 81 ASP A CA 1
ATOM 608 C C . ASP A 1 81 ? -7.027 -6.490 -6.061 1.00 94.69 81 ASP A C 1
ATOM 610 O O . ASP A 1 81 ? -6.666 -6.475 -7.234 1.00 94.69 81 ASP A O 1
ATOM 614 N N . GLY A 1 82 ? -8.202 -5.968 -5.691 1.00 92.06 82 GLY A N 1
ATOM 615 C CA . GLY A 1 82 ? -9.168 -5.412 -6.641 1.00 92.06 82 GLY A CA 1
ATOM 616 C C . GLY A 1 82 ? -8.698 -4.154 -7.383 1.00 92.06 82 GLY A C 1
ATOM 617 O O . GLY A 1 82 ? -9.230 -3.857 -8.452 1.00 92.06 82 GLY A O 1
ATOM 618 N N . VAL A 1 83 ? -7.718 -3.423 -6.842 1.00 92.88 83 VAL A N 1
ATOM 619 C CA . VAL A 1 83 ? -7.118 -2.247 -7.497 1.00 92.88 83 VAL A CA 1
ATOM 620 C C . VAL A 1 83 ? -5.718 -2.513 -8.048 1.00 92.88 83 VAL A C 1
ATOM 622 O O . VAL A 1 83 ? -5.137 -1.587 -8.600 1.00 92.88 83 VAL A O 1
ATOM 625 N N . SER A 1 84 ? -5.210 -3.746 -7.925 1.00 92.75 84 SER A N 1
ATOM 626 C CA . SER A 1 84 ? -3.882 -4.137 -8.399 1.00 92.75 84 SER A CA 1
ATOM 627 C C . SER A 1 84 ? -3.909 -4.591 -9.865 1.00 92.75 84 SER A C 1
ATOM 629 O O . SER A 1 84 ? -4.700 -5.450 -10.261 1.00 92.75 84 SER A O 1
ATOM 631 N N . GLU A 1 85 ? -3.013 -4.054 -10.685 1.00 86.25 85 GLU A N 1
ATOM 632 C CA . GLU A 1 85 ? -2.809 -4.427 -12.079 1.00 86.25 85 GLU A CA 1
ATOM 633 C C . GLU A 1 85 ? -1.685 -5.460 -12.264 1.00 86.25 85 GLU A C 1
ATOM 635 O O . GLU A 1 85 ? -0.585 -5.351 -11.723 1.00 86.25 85 GLU A O 1
ATOM 640 N N . ASP A 1 86 ? -1.936 -6.434 -13.141 1.00 79.44 86 ASP A N 1
ATOM 641 C CA . ASP A 1 86 ? -0.929 -7.393 -13.597 1.00 79.44 86 ASP A CA 1
ATOM 642 C C . ASP A 1 86 ? -0.010 -6.752 -14.651 1.00 79.44 86 ASP A C 1
ATOM 644 O O . ASP A 1 86 ? -0.417 -6.515 -15.793 1.00 79.44 86 ASP A O 1
ATOM 648 N N . LYS A 1 87 ? 1.240 -6.469 -14.269 1.00 76.50 87 LYS A N 1
ATOM 649 C CA . LYS A 1 87 ? 2.235 -5.793 -15.119 1.00 76.50 87 LYS A CA 1
ATOM 650 C C . LYS A 1 87 ? 2.807 -6.643 -16.248 1.00 76.50 87 LYS A C 1
ATOM 652 O O . LYS A 1 87 ? 3.468 -6.070 -17.117 1.00 76.50 87 LYS A O 1
ATOM 657 N N . ASP A 1 88 ? 2.533 -7.944 -16.277 1.00 76.56 88 ASP A N 1
ATOM 658 C CA . ASP A 1 88 ? 2.932 -8.802 -17.395 1.00 76.56 88 ASP A CA 1
ATOM 659 C C . ASP A 1 88 ? 2.028 -8.592 -18.626 1.00 76.56 88 ASP A C 1
ATOM 661 O O . ASP A 1 88 ? 2.373 -8.981 -19.746 1.00 76.56 88 ASP A O 1
ATOM 665 N N . LEU A 1 89 ? 0.882 -7.924 -18.449 1.00 77.94 89 LEU A N 1
ATOM 666 C CA . LEU A 1 89 ? -0.043 -7.575 -19.522 1.00 77.94 89 LEU A CA 1
ATOM 667 C C . LEU A 1 89 ? 0.331 -6.253 -20.216 1.00 77.94 89 LEU A C 1
ATOM 669 O O . LEU A 1 89 ? 0.864 -5.313 -19.614 1.00 77.94 89 LEU A O 1
ATOM 673 N N . SER A 1 90 ? -0.026 -6.140 -21.503 1.00 84.25 90 SER A N 1
ATOM 674 C CA . SER A 1 90 ? 0.085 -4.868 -22.229 1.00 84.25 90 SER A CA 1
ATOM 675 C C . SER A 1 90 ? -0.752 -3.781 -21.549 1.00 84.25 90 SER A C 1
ATOM 677 O O . SER A 1 90 ? -1.719 -4.067 -20.841 1.00 84.25 90 SER A O 1
ATOM 679 N N . TRP A 1 91 ? -0.398 -2.511 -21.759 1.00 83.00 91 TRP A N 1
ATOM 680 C CA . TRP A 1 91 ? -1.151 -1.396 -21.177 1.00 83.00 91 TRP A CA 1
ATOM 681 C C . TRP A 1 91 ? -2.631 -1.415 -21.588 1.00 83.00 91 TRP A C 1
ATOM 683 O O . TRP A 1 91 ? -3.504 -1.177 -20.756 1.00 83.00 91 TRP A O 1
ATOM 693 N N . GLU A 1 92 ? -2.916 -1.746 -22.848 1.00 87.50 92 GLU A N 1
ATOM 694 C CA . GLU A 1 92 ? -4.276 -1.870 -23.374 1.00 87.50 92 GLU A CA 1
ATOM 695 C C . GLU A 1 92 ? -5.044 -2.976 -22.644 1.00 87.50 92 GLU A C 1
ATOM 697 O O . GLU A 1 92 ? -6.151 -2.736 -22.165 1.00 87.50 92 GLU A O 1
ATOM 702 N N . ALA A 1 93 ? -4.425 -4.151 -22.489 1.00 82.00 93 ALA A N 1
ATOM 703 C CA . ALA A 1 93 ? -5.029 -5.294 -21.811 1.00 82.00 93 ALA A CA 1
ATOM 704 C C . ALA A 1 93 ? -5.269 -5.031 -20.313 1.00 82.00 93 ALA A C 1
ATOM 706 O O . ALA A 1 93 ? -6.327 -5.386 -19.789 1.00 82.00 93 ALA A O 1
ATOM 707 N N . ARG A 1 94 ? -4.330 -4.359 -19.624 1.00 81.81 94 ARG A N 1
ATOM 708 C CA . ARG A 1 94 ? -4.509 -3.926 -18.224 1.00 81.81 94 ARG A CA 1
ATOM 709 C C . ARG A 1 94 ? -5.706 -2.994 -18.081 1.00 81.81 94 ARG A C 1
ATOM 711 O O . ARG A 1 94 ? -6.574 -3.222 -17.241 1.00 81.81 94 ARG A O 1
ATOM 718 N N . LYS A 1 95 ? -5.792 -1.985 -18.950 1.00 83.56 95 LYS A N 1
ATOM 719 C CA . LYS A 1 95 ? -6.843 -0.969 -18.881 1.00 83.56 95 LYS A CA 1
ATOM 720 C C . LYS A 1 95 ? -8.225 -1.527 -19.218 1.00 83.56 95 LYS A C 1
ATOM 722 O O . LYS A 1 95 ? -9.199 -1.150 -18.572 1.00 83.56 95 LYS A O 1
ATOM 727 N N . GLU A 1 96 ? -8.314 -2.436 -20.186 1.00 86.19 96 GLU A N 1
ATOM 728 C CA . GLU A 1 96 ? -9.559 -3.140 -20.507 1.00 86.19 96 GLU A CA 1
ATOM 729 C C . GLU A 1 96 ? -10.047 -3.974 -19.315 1.00 86.19 96 GLU A C 1
ATOM 731 O O . GLU A 1 96 ? -11.212 -3.868 -18.921 1.00 86.19 96 GLU A O 1
ATOM 736 N N . ARG A 1 97 ? -9.141 -4.727 -18.675 1.00 81.56 97 ARG A N 1
ATOM 737 C CA . ARG A 1 97 ? -9.452 -5.517 -17.478 1.00 81.56 97 ARG A CA 1
ATOM 738 C C . ARG A 1 97 ? -9.910 -4.646 -16.309 1.00 81.56 97 ARG A C 1
ATOM 740 O O . ARG A 1 97 ? -10.905 -4.980 -15.669 1.00 81.56 97 ARG A O 1
ATOM 747 N N . TYR A 1 98 ? -9.223 -3.534 -16.055 1.00 81.00 98 TYR A N 1
ATOM 748 C CA . TYR A 1 98 ? -9.589 -2.599 -14.991 1.00 81.00 98 TYR A CA 1
ATOM 749 C C . TYR A 1 98 ? -10.996 -2.023 -15.207 1.00 81.00 98 TYR A C 1
ATOM 751 O O . TYR A 1 98 ? -11.839 -2.085 -14.313 1.00 81.00 98 TYR A O 1
ATOM 759 N N . VAL A 1 99 ? -11.291 -1.528 -16.417 1.00 85.00 99 VAL A N 1
ATOM 760 C CA . VAL A 1 99 ? -12.616 -0.977 -16.755 1.00 85.00 99 VAL A CA 1
ATOM 761 C C . VAL A 1 99 ? -13.709 -2.036 -16.616 1.00 85.00 99 VAL A C 1
ATOM 763 O O . VAL A 1 99 ? -14.761 -1.748 -16.045 1.00 85.00 99 VAL A O 1
ATOM 766 N N . ALA A 1 100 ? -13.464 -3.263 -17.084 1.00 84.81 100 ALA A N 1
ATOM 767 C CA . ALA A 1 100 ? -14.409 -4.366 -16.922 1.00 84.81 100 ALA A CA 1
ATOM 768 C C . ALA A 1 100 ? -14.686 -4.675 -15.438 1.00 84.81 100 ALA A C 1
ATOM 770 O O . ALA A 1 100 ? -15.840 -4.892 -15.066 1.00 84.81 100 ALA A O 1
ATOM 771 N N . GLY A 1 101 ? -13.652 -4.638 -14.590 1.00 80.75 101 GLY A N 1
ATOM 772 C CA . GLY A 1 101 ? -13.780 -4.810 -13.141 1.00 80.75 101 GLY A CA 1
ATOM 773 C C . GLY A 1 101 ? -14.640 -3.728 -12.485 1.00 80.75 101 GLY A C 1
ATOM 774 O O . GLY A 1 101 ? -15.549 -4.050 -11.722 1.00 80.75 101 GLY A O 1
ATOM 775 N N . VAL A 1 102 ? -14.421 -2.457 -12.837 1.00 80.75 102 VAL A N 1
ATOM 776 C CA . VAL A 1 102 ? -15.227 -1.334 -12.326 1.00 80.75 102 VAL A CA 1
ATOM 777 C C . VAL A 1 102 ? -16.698 -1.483 -12.721 1.00 80.75 102 VAL A C 1
ATOM 779 O O . VAL A 1 102 ? -17.575 -1.333 -11.872 1.00 80.75 102 VAL A O 1
ATOM 782 N N . VAL A 1 103 ? -16.980 -1.825 -13.983 1.00 82.31 103 VAL A N 1
ATOM 783 C CA . VAL A 1 103 ? -18.357 -2.033 -14.466 1.00 82.31 103 VAL A CA 1
ATOM 784 C C . VAL A 1 103 ? -19.044 -3.183 -13.729 1.00 82.31 103 VAL A C 1
ATOM 786 O O . VAL A 1 103 ? -20.215 -3.065 -13.395 1.00 82.31 103 VAL A O 1
ATOM 789 N N . ALA A 1 104 ? -18.333 -4.277 -13.449 1.00 75.31 104 ALA A N 1
ATOM 790 C CA . ALA A 1 104 ? -18.897 -5.421 -12.734 1.00 75.31 104 ALA A CA 1
ATOM 791 C C . ALA A 1 104 ? -19.179 -5.143 -11.244 1.00 75.31 104 ALA A C 1
ATOM 793 O O . ALA A 1 104 ? -20.013 -5.823 -10.649 1.00 75.31 104 ALA A O 1
ATOM 794 N N . ALA A 1 105 ? -18.479 -4.176 -10.644 1.00 71.00 105 ALA A N 1
ATOM 795 C CA . ALA A 1 105 ? -18.647 -3.773 -9.247 1.00 71.00 105 ALA A CA 1
ATOM 796 C C . ALA A 1 105 ? -19.675 -2.638 -9.041 1.00 71.00 105 ALA A C 1
ATOM 798 O O . ALA A 1 105 ? -19.933 -2.263 -7.896 1.00 71.00 105 ALA A O 1
ATOM 799 N N . SER A 1 106 ? -20.218 -2.085 -10.135 1.00 59.19 106 SER A N 1
ATOM 800 C CA . SER A 1 106 ? -21.238 -1.019 -10.162 1.00 59.19 106 SER A CA 1
ATOM 801 C C . SER A 1 106 ? -22.653 -1.588 -10.097 1.00 59.19 106 SER A C 1
ATOM 803 O O . SER A 1 106 ? -23.503 -0.959 -9.428 1.00 59.19 106 SER A O 1
#

Nearest PDB structures (foldseek):
  5vxa-assembly1_A  TM=9.434E-01  e=7.984E-06  Homo sapiens
  3nqw-assembly1_B  TM=9.018E-01  e=7.152E-06  Drosophila melanogaster
  7qoe-assembly1_A-2  TM=8.852E-01  e=1.726E-05  Leptospira levettii
  7qpr-assembly3_C  TM=8.849E-01  e=1.841E-04  Acinetobacter baumannii
  5kpx-assembly1_33  TM=7.976E-01  e=1.896E-01  Escherichia coli K-12

Secondary structure (DSSP, 8-state):
---HHHHHHHHHHHHTTT-B-TTT--BTTHHHHHHHHHHHHTT--HHHHHHHHHTTHHHHSS--HHHHHHHH-HHHHHHHHHH---TTS-HHHHHHHHHHHHHHT-

Sequence (106 aa):
MMTLTEKALRLATAAHKDQVRKSDGSPYITHPVMVGMLLKEYGFSEAVVAAGFTHDVLEDTSVTREELAAKLGEDVAVMVDGVSEDKDLSWEARKERYVAGVVAAS